Protein AF-A0A3D5Y9V6-F1 (afdb_monomer_lite)

pLDDT: mean 79.62, std 17.94, range [34.84, 98.19]

Secondary structure (DSSP, 8-state):
---TTSHHHHHHHHHHHHHTSHHHHHHHHHHHHHHHHH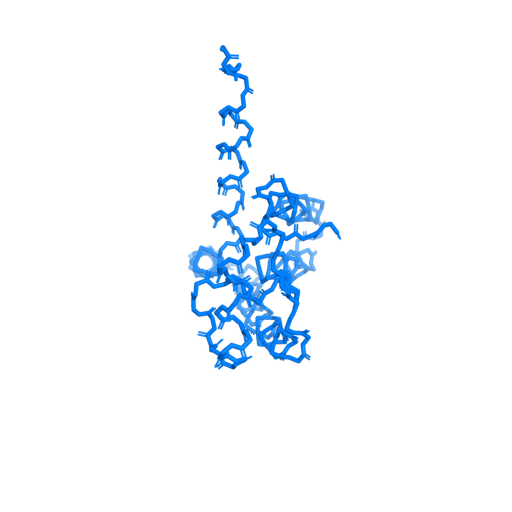TT-HHHHHHHHHHHHHHHHHHHHHHHHHHHH-PPPTT--HHHHHHHHH-TT---TT-TT--SS-HHHHHHHHHHHHHHHH-GGGHHHHHHHHHHHHHHHHHTTSS--

Structure (mmCIF, N/CA/C/O backbone):
data_AF-A0A3D5Y9V6-F1
#
_entry.id   AF-A0A3D5Y9V6-F1
#
loop_
_atom_site.group_PDB
_atom_site.id
_atom_site.type_symbol
_atom_site.label_atom_id
_atom_site.label_alt_id
_atom_site.label_comp_id
_atom_site.label_asym_id
_atom_site.label_entity_id
_atom_site.label_seq_id
_atom_site.pdbx_PDB_ins_code
_atom_site.Cartn_x
_atom_site.Cartn_y
_atom_site.Cartn_z
_atom_site.occupancy
_atom_site.B_iso_or_equiv
_atom_site.auth_seq_id
_atom_site.auth_comp_id
_atom_site.auth_asym_id
_atom_site.auth_atom_id
_atom_site.pdbx_PDB_model_num
ATOM 1 N N . MET A 1 1 ? 10.479 23.658 -29.202 1.00 37.69 1 MET A N 1
ATOM 2 C CA . MET A 1 1 ? 9.196 23.943 -28.527 1.00 37.69 1 MET A CA 1
ATOM 3 C C . MET A 1 1 ? 8.718 22.644 -27.877 1.00 37.69 1 MET A C 1
ATOM 5 O O . MET A 1 1 ? 8.236 21.775 -28.586 1.00 37.69 1 MET A O 1
ATOM 9 N N . LYS A 1 2 ? 8.984 22.428 -26.577 1.00 41.19 2 LYS A N 1
ATOM 10 C CA . LYS A 1 2 ? 8.487 21.253 -25.832 1.00 41.19 2 LYS A CA 1
ATOM 11 C C . LYS A 1 2 ? 7.189 21.670 -25.139 1.00 41.19 2 LYS A C 1
ATOM 13 O O . LYS A 1 2 ? 7.202 22.589 -24.329 1.00 41.19 2 LYS A O 1
ATOM 18 N N . ASN A 1 3 ? 6.086 21.056 -25.554 1.00 34.84 3 ASN A N 1
ATOM 19 C CA . ASN A 1 3 ? 4.725 21.444 -25.199 1.00 34.84 3 ASN A CA 1
ATOM 20 C C . ASN A 1 3 ? 4.457 21.375 -23.688 1.00 34.84 3 ASN A C 1
ATOM 22 O O . ASN A 1 3 ? 4.682 20.358 -23.038 1.00 34.84 3 ASN A O 1
ATOM 26 N N . TYR A 1 4 ? 3.899 22.470 -23.179 1.00 45.03 4 TYR A N 1
ATOM 27 C CA . TYR A 1 4 ? 3.543 22.782 -21.791 1.00 45.03 4 TYR A CA 1
ATOM 28 C C . TYR A 1 4 ? 2.322 21.998 -21.247 1.00 45.03 4 TYR A C 1
ATOM 30 O O . TYR A 1 4 ? 1.702 22.417 -20.278 1.00 45.03 4 TYR A O 1
ATOM 38 N N . GLN A 1 5 ? 1.941 20.872 -21.864 1.00 46.50 5 GLN A N 1
ATOM 39 C CA . GLN A 1 5 ? 0.724 20.115 -21.512 1.00 46.50 5 GLN A CA 1
ATOM 40 C C . GLN A 1 5 ? 0.974 18.898 -20.596 1.00 46.50 5 GLN A C 1
ATOM 42 O O . GLN A 1 5 ? 0.027 18.221 -20.209 1.00 46.50 5 GLN A O 1
ATOM 47 N N . GLY A 1 6 ? 2.231 18.619 -20.229 1.00 52.88 6 GLY A N 1
ATOM 48 C CA . GLY A 1 6 ? 2.611 17.434 -19.445 1.00 52.88 6 GLY A CA 1
ATOM 49 C C . GLY A 1 6 ? 2.739 17.625 -17.929 1.00 52.88 6 GLY A C 1
ATOM 50 O O . GLY A 1 6 ? 2.829 16.627 -17.224 1.00 52.88 6 GLY A O 1
ATOM 51 N N . THR A 1 7 ? 2.751 18.856 -17.406 1.00 60.84 7 THR A N 1
ATOM 52 C CA . THR A 1 7 ? 3.053 19.113 -15.982 1.00 60.84 7 THR A CA 1
ATOM 53 C C . THR A 1 7 ? 1.972 18.553 -15.062 1.00 60.84 7 THR A C 1
ATOM 55 O O . THR A 1 7 ? 2.269 17.705 -14.233 1.00 60.84 7 THR A O 1
ATOM 58 N N . ASN A 1 8 ? 0.699 18.879 -15.309 1.00 79.31 8 ASN A N 1
ATOM 59 C CA . ASN A 1 8 ? -0.398 18.497 -14.411 1.00 79.31 8 ASN A CA 1
ATOM 60 C C . ASN A 1 8 ? -0.531 16.976 -14.223 1.00 79.31 8 ASN A C 1
ATOM 62 O O . ASN A 1 8 ? -0.769 16.509 -13.114 1.00 79.31 8 ASN A O 1
ATOM 66 N N . LEU A 1 9 ? -0.381 16.183 -15.292 1.00 76.06 9 LEU A N 1
ATOM 67 C CA . LEU A 1 9 ? -0.514 14.725 -15.198 1.00 76.06 9 LEU A CA 1
ATOM 68 C C . LEU A 1 9 ? 0.710 14.078 -14.533 1.00 76.06 9 LEU A C 1
ATOM 70 O O . LEU A 1 9 ? 0.567 13.096 -13.806 1.00 76.06 9 LEU A O 1
ATOM 74 N N . ILE A 1 10 ? 1.901 14.644 -14.747 1.00 75.94 10 ILE A N 1
ATOM 75 C CA . ILE A 1 10 ? 3.121 14.234 -14.044 1.00 75.94 10 ILE A CA 1
ATOM 76 C C . ILE A 1 10 ? 3.002 14.556 -12.552 1.00 75.94 10 ILE A C 1
ATOM 78 O O . ILE A 1 10 ? 3.293 13.687 -11.735 1.00 75.94 10 ILE A O 1
ATOM 82 N N . ASP A 1 11 ? 2.510 15.741 -12.195 1.00 75.50 11 ASP A N 1
ATOM 83 C CA . ASP A 1 11 ? 2.318 16.164 -10.805 1.00 75.50 11 ASP A CA 1
ATOM 84 C C . ASP A 1 11 ? 1.304 15.258 -10.087 1.00 75.50 11 ASP A C 1
ATOM 86 O O . ASP A 1 11 ? 1.555 14.782 -8.978 1.00 75.50 11 ASP A O 1
ATOM 90 N N . ILE A 1 12 ? 0.193 14.919 -10.755 1.00 81.44 12 ILE A N 1
ATOM 91 C CA . ILE A 1 12 ? -0.792 13.948 -10.250 1.00 81.44 12 ILE A CA 1
ATOM 92 C C . ILE A 1 12 ? -0.150 12.570 -10.054 1.00 81.44 12 ILE A C 1
ATOM 94 O O . ILE A 1 12 ? -0.361 11.928 -9.025 1.00 81.44 12 ILE A O 1
ATOM 98 N N . ALA A 1 13 ? 0.649 12.098 -11.012 1.00 75.81 13 ALA A N 1
ATOM 99 C CA . ALA A 1 13 ? 1.322 10.807 -10.900 1.00 75.81 13 ALA A CA 1
ATOM 100 C C . ALA A 1 13 ? 2.362 10.791 -9.763 1.00 75.81 13 ALA A C 1
ATOM 102 O O . ALA A 1 13 ? 2.472 9.800 -9.038 1.00 75.81 13 ALA A O 1
ATOM 103 N N . GLN A 1 14 ? 3.096 11.886 -9.557 1.00 76.38 14 GLN A N 1
ATOM 104 C CA . GLN A 1 14 ? 4.020 12.031 -8.431 1.00 76.38 14 GLN A CA 1
ATOM 105 C C . GLN A 1 14 ? 3.273 12.007 -7.096 1.00 76.38 14 GLN A C 1
ATOM 107 O O . GLN A 1 14 ? 3.662 11.271 -6.190 1.00 76.38 14 GLN A O 1
ATOM 112 N N . PHE A 1 15 ? 2.156 12.728 -6.996 1.00 77.75 15 PHE A N 1
ATOM 113 C CA . PHE A 1 15 ? 1.302 12.709 -5.813 1.00 77.75 15 PHE A CA 1
ATOM 114 C C . PHE A 1 15 ? 0.756 11.304 -5.508 1.00 77.75 15 PHE A C 1
ATOM 116 O O . PHE A 1 15 ? 0.857 10.827 -4.377 1.00 77.75 15 PHE A O 1
ATOM 123 N N . LEU A 1 16 ? 0.252 10.592 -6.521 1.00 79.56 16 LEU A N 1
ATOM 124 C CA . LEU A 1 16 ? -0.211 9.207 -6.379 1.00 79.56 16 LEU A CA 1
ATOM 125 C C . LEU A 1 16 ? 0.921 8.256 -5.971 1.00 79.56 16 LEU A C 1
ATOM 127 O O . LEU A 1 16 ? 0.704 7.343 -5.180 1.00 79.56 16 LEU A O 1
ATOM 131 N N . THR A 1 17 ? 2.144 8.484 -6.448 1.00 78.69 17 THR A N 1
ATOM 132 C CA . THR A 1 17 ? 3.315 7.739 -5.973 1.00 78.69 17 THR A CA 1
ATOM 133 C C . THR A 1 17 ? 3.565 7.984 -4.485 1.00 78.69 17 THR A C 1
ATOM 135 O O . THR A 1 17 ? 3.778 7.017 -3.764 1.00 78.69 17 THR A O 1
ATOM 138 N N . ILE A 1 18 ? 3.492 9.231 -4.006 1.00 82.94 18 ILE A N 1
ATOM 139 C CA . ILE A 1 18 ? 3.697 9.550 -2.582 1.00 82.94 18 ILE A CA 1
ATOM 140 C C . ILE A 1 18 ? 2.664 8.832 -1.706 1.00 82.94 18 ILE A C 1
ATOM 142 O O . ILE A 1 18 ? 3.022 8.320 -0.648 1.00 82.94 18 ILE A O 1
ATOM 146 N N . ILE A 1 19 ? 1.408 8.732 -2.156 1.00 83.44 19 ILE A N 1
ATOM 147 C CA . ILE A 1 19 ? 0.361 7.964 -1.458 1.00 83.44 19 ILE A CA 1
ATOM 148 C C . ILE A 1 19 ? 0.747 6.486 -1.322 1.00 83.44 19 ILE A C 1
ATOM 150 O O . ILE A 1 19 ? 0.484 5.876 -0.290 1.00 83.44 19 ILE A O 1
ATOM 154 N N . GLY A 1 20 ? 1.358 5.910 -2.357 1.00 82.25 20 GLY A N 1
ATOM 155 C CA . GLY A 1 20 ? 1.817 4.522 -2.362 1.00 82.25 20 GLY A CA 1
ATOM 156 C C . GLY A 1 20 ? 3.139 4.275 -1.637 1.00 82.25 20 GLY A C 1
ATOM 157 O O . GLY A 1 20 ? 3.567 3.123 -1.565 1.00 82.25 20 GLY A O 1
ATOM 158 N N . ASP A 1 21 ? 3.808 5.319 -1.143 1.00 87.25 21 ASP A N 1
ATOM 159 C CA . ASP A 1 21 ? 5.071 5.178 -0.428 1.00 87.25 21 ASP A CA 1
ATOM 160 C C . ASP A 1 21 ? 4.869 4.475 0.923 1.00 87.25 21 ASP A C 1
ATOM 162 O O . ASP A 1 21 ? 3.900 4.722 1.643 1.00 87.25 21 ASP A O 1
ATOM 166 N N . GLY A 1 22 ? 5.807 3.599 1.288 1.00 84.69 22 GLY A N 1
ATOM 167 C CA . GLY A 1 22 ? 5.699 2.788 2.501 1.00 84.69 22 GLY A CA 1
ATOM 168 C C . GLY A 1 22 ? 5.627 3.614 3.788 1.00 84.69 22 GLY A C 1
ATOM 169 O O . GLY A 1 22 ? 4.902 3.234 4.707 1.00 84.69 22 GLY A O 1
ATOM 170 N N . ILE A 1 23 ? 6.325 4.753 3.859 1.00 87.75 23 ILE A N 1
ATOM 171 C CA . ILE A 1 23 ? 6.287 5.639 5.030 1.00 87.75 23 ILE A CA 1
ATOM 172 C C . ILE A 1 23 ? 4.936 6.347 5.086 1.00 87.75 23 ILE A C 1
ATOM 174 O O . ILE A 1 23 ? 4.298 6.357 6.139 1.00 87.75 23 ILE A O 1
ATOM 178 N N . THR A 1 24 ? 4.459 6.881 3.959 1.00 89.44 24 THR A N 1
ATOM 179 C CA . THR A 1 24 ? 3.136 7.517 3.878 1.00 89.44 24 THR A CA 1
ATOM 180 C C . THR A 1 24 ? 2.026 6.552 4.291 1.00 89.44 24 THR A C 1
ATOM 182 O O . THR A 1 24 ? 1.162 6.907 5.093 1.00 89.44 24 THR A O 1
ATOM 185 N N . LEU A 1 25 ? 2.070 5.310 3.804 1.00 92.38 25 LEU A N 1
ATOM 186 C CA . LEU A 1 25 ? 1.110 4.267 4.166 1.00 92.38 25 LEU A CA 1
ATOM 187 C C . LEU A 1 25 ? 1.205 3.879 5.650 1.00 92.38 25 LEU A C 1
ATOM 189 O O . LEU A 1 25 ? 0.172 3.684 6.294 1.00 92.38 25 LEU A O 1
ATOM 193 N N . ALA A 1 26 ? 2.412 3.818 6.223 1.00 93.88 26 ALA A N 1
ATOM 194 C CA . ALA A 1 26 ? 2.603 3.572 7.653 1.00 93.88 26 ALA A CA 1
ATOM 195 C C . ALA A 1 26 ? 2.015 4.705 8.510 1.00 93.88 26 ALA A C 1
ATOM 197 O O . ALA A 1 26 ? 1.304 4.438 9.481 1.00 93.88 26 ALA A O 1
ATOM 198 N N . ILE A 1 27 ? 2.254 5.962 8.119 1.00 96.19 27 ILE A N 1
ATOM 199 C CA . ILE A 1 27 ? 1.669 7.145 8.763 1.00 96.19 27 ILE A CA 1
ATOM 200 C C . ILE A 1 27 ? 0.142 7.093 8.661 1.00 96.19 27 ILE A C 1
ATOM 202 O O . ILE A 1 27 ? -0.540 7.290 9.664 1.00 96.19 27 ILE A O 1
ATOM 206 N N . ALA A 1 28 ? -0.409 6.764 7.489 1.00 95.38 28 ALA A N 1
ATOM 207 C CA . ALA A 1 28 ? -1.849 6.615 7.308 1.00 95.38 28 ALA A CA 1
ATOM 208 C C . ALA A 1 28 ? -2.430 5.533 8.236 1.00 95.38 28 ALA A C 1
ATOM 210 O O . ALA A 1 28 ? -3.433 5.776 8.905 1.00 95.38 28 ALA A O 1
ATOM 211 N N . CYS A 1 29 ? -1.777 4.371 8.354 1.00 95.50 29 CYS A N 1
ATOM 212 C CA . CYS A 1 29 ? -2.192 3.325 9.293 1.00 95.50 29 CYS A CA 1
ATOM 213 C C . CYS A 1 29 ? -2.149 3.813 10.751 1.00 95.50 29 CYS A C 1
ATOM 215 O O . CYS A 1 29 ? -3.088 3.561 11.505 1.00 95.50 29 CYS A O 1
ATOM 217 N N . ALA A 1 30 ? -1.106 4.546 11.149 1.00 97.12 30 ALA A N 1
ATOM 218 C CA . ALA A 1 30 ? -0.994 5.105 12.496 1.00 97.12 30 ALA A CA 1
ATOM 219 C C . ALA A 1 30 ? -2.097 6.138 12.790 1.00 97.12 30 ALA A C 1
ATOM 221 O O . ALA A 1 30 ? -2.708 6.108 13.858 1.00 97.12 30 ALA A O 1
ATOM 222 N N . LEU A 1 31 ? -2.412 7.009 11.828 1.00 97.56 31 LEU A N 1
ATOM 223 C CA . LEU A 1 31 ? -3.504 7.975 11.952 1.00 97.56 31 LEU A CA 1
ATOM 224 C C . LEU A 1 31 ? -4.861 7.277 12.079 1.00 97.56 31 LEU A C 1
ATOM 226 O O . LEU A 1 31 ? -5.628 7.605 12.982 1.00 97.56 31 LEU A O 1
ATOM 230 N N . LEU A 1 32 ? -5.147 6.282 11.233 1.00 96.81 32 LEU A N 1
ATOM 231 C CA . LEU A 1 32 ? -6.388 5.505 11.320 1.00 96.81 32 LEU A CA 1
ATOM 232 C C . LEU A 1 32 ? -6.509 4.768 12.659 1.00 96.81 32 LEU A C 1
ATOM 234 O O . LEU A 1 32 ? -7.601 4.705 13.221 1.00 96.81 32 LEU A O 1
ATOM 238 N N . PHE A 1 33 ? -5.396 4.270 13.203 1.00 97.69 33 PHE A N 1
ATOM 239 C CA . PHE A 1 33 ? -5.360 3.650 14.526 1.00 97.69 33 PHE A CA 1
ATOM 240 C C . PHE A 1 33 ? -5.736 4.642 15.634 1.00 97.69 33 PHE A C 1
ATOM 242 O O . PHE A 1 33 ? -6.616 4.354 16.447 1.00 97.69 33 PHE A O 1
ATOM 249 N N . ILE A 1 34 ? -5.120 5.830 15.638 1.00 97.94 34 ILE A N 1
ATOM 250 C CA . ILE A 1 34 ? -5.407 6.895 16.612 1.00 97.94 34 ILE A CA 1
ATOM 251 C C . ILE A 1 34 ? -6.870 7.342 16.508 1.00 97.94 34 ILE A C 1
ATOM 253 O O . ILE A 1 34 ? -7.556 7.443 17.523 1.00 97.94 34 ILE A O 1
ATOM 257 N N . ILE A 1 35 ? -7.376 7.551 15.290 1.00 97.62 35 ILE A N 1
ATOM 258 C CA . ILE A 1 35 ? -8.786 7.885 15.039 1.00 97.62 35 ILE A CA 1
ATOM 259 C C . ILE A 1 35 ? -9.692 6.769 15.577 1.00 97.62 35 ILE A C 1
ATOM 261 O O . ILE A 1 35 ? -10.664 7.051 16.276 1.00 97.62 35 ILE A O 1
ATOM 265 N N . GLY A 1 36 ? -9.354 5.502 15.324 1.00 97.06 36 GLY A N 1
ATOM 266 C CA . GLY A 1 36 ? -10.074 4.349 15.863 1.00 97.06 36 GLY A CA 1
ATOM 267 C C . GLY A 1 36 ? -10.171 4.372 17.391 1.00 97.06 36 GLY A C 1
ATOM 268 O O . GLY A 1 36 ? -11.242 4.111 17.934 1.00 97.06 36 GLY A O 1
ATOM 269 N N . ILE A 1 37 ? -9.095 4.759 18.085 1.00 97.88 37 ILE A N 1
ATOM 270 C CA . ILE A 1 37 ? -9.090 4.924 19.547 1.00 97.88 37 ILE A CA 1
ATOM 271 C C . ILE A 1 37 ? -9.988 6.089 19.980 1.00 97.88 37 ILE A C 1
ATOM 273 O O . ILE A 1 37 ? -10.849 5.901 20.840 1.00 97.88 37 ILE A O 1
ATOM 277 N N . ILE A 1 38 ? -9.816 7.275 19.386 1.00 98.19 38 ILE A N 1
ATOM 278 C CA . ILE A 1 38 ? -10.551 8.497 19.764 1.00 98.19 38 ILE A CA 1
ATOM 279 C C . ILE A 1 38 ? -12.062 8.291 19.628 1.00 98.19 38 ILE A C 1
ATOM 281 O O . ILE A 1 38 ? -12.823 8.624 20.536 1.00 98.19 38 ILE A O 1
ATOM 285 N N . TYR A 1 39 ? -12.494 7.697 18.516 1.00 97.44 39 TYR A N 1
ATOM 286 C CA . TYR A 1 39 ? -13.907 7.453 18.231 1.00 97.44 39 TYR A CA 1
ATOM 287 C C . TYR A 1 39 ? -14.428 6.124 18.794 1.00 97.44 39 TYR A C 1
ATOM 289 O O . TYR A 1 39 ? -15.575 5.768 18.532 1.00 97.44 39 TYR A O 1
ATOM 297 N N . LYS A 1 40 ? -13.609 5.379 19.554 1.00 96.81 40 LYS A N 1
ATOM 298 C CA . LYS A 1 40 ? -13.947 4.050 20.099 1.00 96.81 40 LYS A CA 1
ATOM 299 C C . LYS A 1 40 ? -14.465 3.079 19.027 1.00 96.81 40 LYS A C 1
ATOM 301 O O . LYS A 1 40 ? -15.339 2.252 19.278 1.00 96.81 40 LYS A O 1
ATOM 306 N N . ASN A 1 41 ? -13.930 3.193 17.813 1.00 97.06 41 ASN A N 1
ATOM 307 C CA . ASN A 1 41 ? -14.286 2.354 16.680 1.00 97.06 41 ASN A CA 1
ATOM 308 C C . ASN A 1 41 ? -13.290 1.192 16.574 1.00 97.06 41 ASN A C 1
ATOM 310 O O . ASN A 1 41 ? -12.235 1.298 15.942 1.00 97.06 41 ASN A O 1
ATOM 314 N N . GLU A 1 42 ? -13.650 0.072 17.199 1.00 96.38 42 GLU A N 1
ATOM 315 C CA . GLU A 1 42 ? -12.849 -1.157 17.214 1.00 96.38 42 GLU A CA 1
ATOM 316 C C . GLU A 1 42 ? -12.585 -1.703 15.808 1.00 96.38 42 GLU A C 1
ATOM 318 O O . GLU A 1 42 ? -11.475 -2.147 15.516 1.00 96.38 42 GLU A O 1
ATOM 323 N N . THR A 1 43 ? -13.564 -1.610 14.903 1.00 96.69 43 THR A N 1
ATOM 324 C CA . THR A 1 43 ? -13.398 -2.036 13.510 1.00 96.69 43 THR A CA 1
ATOM 325 C C . THR A 1 43 ? -12.295 -1.235 12.831 1.00 96.69 43 THR A C 1
ATOM 327 O O . THR A 1 43 ? -11.398 -1.827 12.234 1.00 96.69 43 THR A O 1
ATOM 330 N N . LEU A 1 44 ? -12.302 0.095 12.954 1.00 96.31 44 LEU A N 1
ATOM 331 C CA . LEU A 1 44 ? -11.281 0.955 12.351 1.00 96.31 44 LEU A CA 1
ATOM 332 C C . LEU A 1 44 ? -9.892 0.696 12.947 1.00 96.31 44 LEU A C 1
ATOM 334 O O . LEU A 1 44 ? -8.930 0.514 12.201 1.00 96.31 44 LEU A O 1
ATOM 338 N N . LYS A 1 45 ? -9.810 0.601 14.278 1.00 97.38 45 LYS A N 1
ATOM 339 C CA . LYS A 1 45 ? -8.570 0.317 15.012 1.00 97.38 45 LYS A CA 1
ATOM 340 C C . LYS A 1 45 ? -7.960 -1.035 14.621 1.00 97.38 45 LYS A C 1
ATOM 342 O O . LYS A 1 45 ? -6.763 -1.131 14.373 1.00 97.38 45 LYS A O 1
ATOM 347 N N . ASN A 1 46 ? -8.765 -2.091 14.539 1.00 97.12 46 ASN A N 1
ATOM 348 C CA . ASN A 1 46 ? -8.265 -3.415 14.162 1.00 97.12 46 ASN A CA 1
ATOM 349 C C . ASN A 1 46 ? -7.847 -3.440 12.689 1.00 97.12 46 ASN A C 1
ATOM 351 O O . ASN A 1 46 ? -6.797 -3.977 12.345 1.00 97.12 46 ASN A O 1
ATOM 355 N N . SER A 1 47 ? -8.617 -2.775 11.824 1.00 96.88 47 SER A N 1
ATOM 356 C CA . SER A 1 47 ? -8.301 -2.669 10.397 1.00 96.88 47 SER A CA 1
ATOM 357 C C . SER A 1 47 ? -6.979 -1.961 10.141 1.00 96.88 47 SER A C 1
ATOM 359 O O . SER A 1 47 ? -6.244 -2.376 9.249 1.00 96.88 47 SER A O 1
ATOM 361 N N . SER A 1 48 ? -6.644 -0.922 10.910 1.00 96.25 48 SER A N 1
ATOM 362 C CA . SER A 1 48 ? -5.368 -0.222 10.760 1.00 96.25 48 SER A CA 1
ATOM 363 C C . SER A 1 48 ? -4.181 -1.090 11.184 1.00 96.25 48 SER A C 1
ATOM 365 O O . SER A 1 48 ? -3.158 -1.094 10.501 1.00 96.25 48 SER A O 1
ATOM 367 N N . VAL A 1 49 ? -4.324 -1.883 12.253 1.00 97.56 49 VAL A N 1
ATOM 368 C CA . VAL A 1 49 ? -3.293 -2.846 12.684 1.00 97.56 49 VAL A CA 1
ATOM 369 C C . VAL A 1 49 ? -3.108 -3.948 11.640 1.00 97.56 49 VAL A C 1
ATOM 371 O O . VAL A 1 49 ? -1.980 -4.248 11.251 1.00 97.56 49 VAL A O 1
ATOM 374 N N . TYR A 1 50 ? -4.203 -4.516 11.130 1.00 97.81 50 TYR A N 1
ATOM 375 C CA . TYR A 1 50 ? -4.144 -5.524 10.071 1.00 97.81 50 TYR A CA 1
ATOM 376 C C . TYR A 1 50 ? -3.570 -4.963 8.768 1.00 97.81 50 TYR A C 1
ATOM 378 O O . TYR A 1 50 ? -2.817 -5.659 8.093 1.00 97.81 50 TYR A O 1
ATOM 386 N N . SER A 1 51 ? -3.866 -3.705 8.434 1.00 96.75 51 SER A N 1
ATOM 387 C CA . SER A 1 51 ? -3.324 -3.029 7.248 1.00 96.75 51 SER A CA 1
ATOM 388 C C . SER A 1 51 ? -1.814 -2.840 7.362 1.00 96.75 51 SER A C 1
ATOM 390 O O . SER A 1 51 ? -1.088 -3.150 6.418 1.00 96.75 51 SER A O 1
ATOM 392 N N . LEU A 1 52 ? -1.330 -2.422 8.536 1.00 96.12 52 LEU A N 1
ATOM 393 C CA . LEU A 1 52 ? 0.100 -2.318 8.816 1.00 96.12 52 LEU A CA 1
ATOM 394 C C . LEU A 1 52 ? 0.788 -3.686 8.702 1.00 96.12 52 LEU A C 1
ATOM 396 O O . LEU A 1 52 ? 1.813 -3.809 8.035 1.00 96.12 52 LEU A O 1
ATOM 400 N N . GLY A 1 53 ? 0.196 -4.731 9.289 1.00 96.06 53 GLY A N 1
ATOM 401 C CA . GLY A 1 53 ? 0.701 -6.101 9.174 1.00 96.06 53 GLY A CA 1
ATOM 402 C C . GLY A 1 53 ? 0.750 -6.594 7.724 1.00 96.06 53 GLY A C 1
ATOM 403 O O . GLY A 1 53 ? 1.774 -7.109 7.280 1.00 96.06 53 GLY A O 1
ATOM 404 N N . ALA A 1 54 ? -0.321 -6.380 6.956 1.00 95.00 54 ALA A N 1
ATOM 405 C CA . ALA A 1 54 ? -0.392 -6.754 5.546 1.00 95.00 54 ALA A CA 1
ATOM 406 C C . ALA A 1 54 ? 0.654 -6.013 4.699 1.00 95.00 54 ALA A C 1
ATOM 408 O O . ALA A 1 54 ? 1.302 -6.621 3.846 1.00 95.00 54 ALA A O 1
ATOM 409 N N . MET A 1 55 ? 0.872 -4.722 4.959 1.00 94.00 55 MET A N 1
ATOM 410 C CA . MET A 1 55 ? 1.923 -3.933 4.316 1.00 94.00 55 MET A CA 1
ATOM 411 C C . MET A 1 55 ? 3.319 -4.492 4.616 1.00 94.00 55 MET A C 1
ATOM 413 O O . MET A 1 55 ? 4.112 -4.659 3.694 1.00 94.00 55 MET A O 1
ATOM 417 N N . LEU A 1 56 ? 3.617 -4.831 5.874 1.00 92.81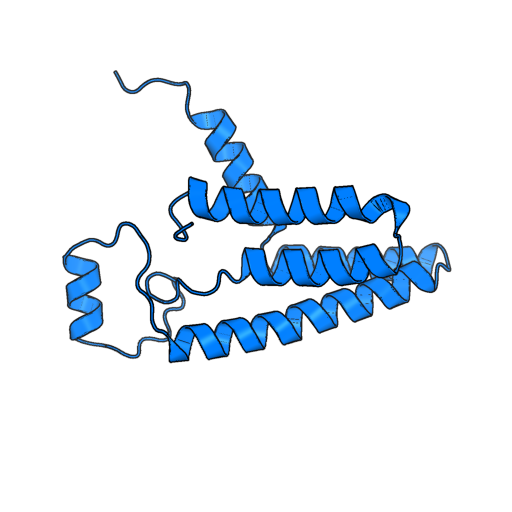 56 LEU A N 1
ATOM 418 C CA . LEU A 1 56 ? 4.919 -5.390 6.256 1.00 92.81 56 LEU A CA 1
ATOM 419 C C . LEU A 1 56 ? 5.160 -6.762 5.618 1.00 92.81 56 LEU A C 1
ATOM 421 O O . LEU A 1 56 ? 6.205 -6.982 5.011 1.00 92.81 56 LEU A O 1
ATOM 425 N N . VAL A 1 57 ? 4.181 -7.669 5.696 1.00 93.56 57 VAL A N 1
ATOM 426 C CA . VAL A 1 57 ? 4.286 -9.014 5.106 1.00 93.56 57 VAL A CA 1
ATOM 427 C C . VAL A 1 57 ? 4.440 -8.932 3.588 1.00 93.56 57 VAL A C 1
ATOM 429 O O . VAL A 1 57 ? 5.336 -9.550 3.015 1.00 93.56 57 VAL A O 1
ATOM 432 N N . SER A 1 58 ? 3.604 -8.137 2.924 1.00 89.25 58 SER A N 1
ATOM 433 C CA . SER A 1 58 ? 3.663 -7.974 1.469 1.00 89.25 58 SER A CA 1
ATOM 434 C C . SER A 1 58 ? 4.940 -7.253 1.010 1.00 89.25 58 SER A C 1
ATOM 436 O O . SER A 1 58 ? 5.494 -7.585 -0.042 1.00 89.25 58 SER A O 1
ATOM 438 N N . GLY A 1 59 ? 5.464 -6.331 1.824 1.00 86.88 59 GLY A N 1
ATOM 439 C CA . GLY A 1 59 ? 6.760 -5.687 1.635 1.00 86.88 59 GLY A CA 1
ATOM 440 C C . GLY A 1 59 ? 7.926 -6.669 1.737 1.00 86.88 59 GLY A C 1
ATOM 441 O O . GLY A 1 59 ? 8.787 -6.668 0.859 1.00 86.88 59 GLY A O 1
ATOM 442 N N . LEU A 1 60 ? 7.919 -7.557 2.737 1.00 86.69 60 LEU A N 1
ATOM 443 C CA . LEU A 1 60 ? 8.914 -8.626 2.875 1.00 86.69 60 LEU A CA 1
ATOM 444 C C . LEU A 1 60 ? 8.892 -9.562 1.666 1.00 86.69 60 LEU A C 1
ATOM 446 O O . LEU A 1 60 ? 9.931 -9.777 1.049 1.00 86.69 60 LEU A O 1
ATOM 450 N N . ILE A 1 61 ? 7.708 -10.039 1.268 1.00 86.06 61 ILE A N 1
ATOM 451 C CA . ILE A 1 61 ? 7.545 -10.879 0.072 1.00 86.06 61 ILE A CA 1
ATOM 452 C C . ILE A 1 61 ? 8.084 -10.154 -1.166 1.00 86.06 61 ILE A C 1
ATOM 454 O O . ILE A 1 61 ? 8.851 -10.725 -1.938 1.00 86.06 61 ILE A O 1
ATOM 458 N N . THR A 1 62 ? 7.733 -8.878 -1.339 1.00 84.31 62 THR A N 1
ATOM 459 C CA . THR A 1 62 ? 8.212 -8.065 -2.465 1.00 84.31 62 THR A CA 1
ATOM 460 C C . THR A 1 62 ? 9.730 -7.931 -2.456 1.00 84.31 62 THR A C 1
ATOM 462 O O . THR A 1 62 ? 10.355 -8.046 -3.506 1.00 84.31 62 THR A O 1
ATOM 465 N N . HIS A 1 63 ? 10.336 -7.702 -1.294 1.00 82.31 63 HIS A N 1
ATOM 466 C CA . HIS A 1 63 ? 11.781 -7.576 -1.161 1.00 82.31 63 HIS A CA 1
ATOM 467 C C . HIS A 1 63 ? 12.498 -8.894 -1.482 1.00 82.31 63 HIS A C 1
ATOM 469 O O . HIS A 1 63 ? 13.453 -8.901 -2.256 1.00 82.31 63 HIS A O 1
ATOM 475 N N . THR A 1 64 ? 11.997 -10.020 -0.967 1.00 79.19 64 THR A N 1
ATOM 476 C CA . THR A 1 64 ? 12.525 -11.353 -1.283 1.00 79.19 64 THR A CA 1
ATOM 477 C C . THR A 1 64 ? 12.424 -11.654 -2.777 1.00 79.19 64 THR A C 1
ATOM 479 O O . THR A 1 64 ? 13.397 -12.097 -3.384 1.00 79.19 64 THR A O 1
ATOM 482 N N . LEU A 1 65 ? 11.278 -11.363 -3.399 1.00 77.31 65 LEU A N 1
ATOM 483 C CA . LEU A 1 65 ? 11.078 -11.579 -4.834 1.00 77.31 65 LEU A CA 1
ATOM 484 C C . LEU A 1 65 ? 11.953 -10.666 -5.695 1.00 77.31 65 LEU A C 1
ATOM 486 O O . LEU A 1 65 ? 12.446 -11.107 -6.729 1.00 77.31 65 LEU A O 1
ATOM 490 N N . LYS A 1 66 ? 12.187 -9.421 -5.267 1.00 76.56 66 LYS A N 1
ATOM 491 C CA . LYS A 1 66 ? 13.094 -8.496 -5.959 1.00 76.56 66 LYS A CA 1
ATOM 492 C C . LYS A 1 66 ? 14.501 -9.066 -6.065 1.00 76.56 66 LYS A C 1
ATOM 494 O O . LYS A 1 66 ? 15.051 -9.072 -7.159 1.00 76.56 66 LYS A O 1
ATOM 499 N N . ILE A 1 67 ? 15.027 -9.604 -4.965 1.00 74.75 67 ILE A N 1
ATOM 500 C CA . ILE A 1 67 ? 16.350 -10.243 -4.935 1.00 74.75 67 ILE A CA 1
ATOM 501 C C . ILE A 1 67 ? 16.371 -11.512 -5.797 1.00 74.75 67 ILE A C 1
ATOM 503 O O . ILE A 1 67 ? 17.357 -11.781 -6.474 1.00 74.75 67 ILE A O 1
ATOM 507 N N . ALA A 1 68 ? 15.288 -12.294 -5.788 1.00 74.06 68 ALA A N 1
ATOM 508 C CA . ALA A 1 68 ? 15.217 -13.536 -6.556 1.00 74.06 68 ALA A CA 1
ATOM 509 C C . ALA A 1 68 ? 15.134 -13.306 -8.076 1.00 74.06 68 ALA A C 1
ATOM 511 O O . ALA A 1 68 ? 15.641 -14.117 -8.846 1.00 74.06 68 ALA A O 1
ATOM 512 N N . ILE A 1 69 ? 14.467 -12.231 -8.510 1.00 75.62 69 ILE A N 1
ATOM 513 C CA . ILE A 1 69 ? 14.155 -11.981 -9.925 1.00 75.62 69 ILE A CA 1
ATOM 514 C C . ILE A 1 69 ? 15.140 -10.989 -10.562 1.00 75.62 69 ILE A C 1
ATOM 516 O O . ILE A 1 69 ? 15.396 -11.087 -11.760 1.00 75.62 69 ILE A O 1
ATOM 520 N N . SER A 1 70 ? 15.676 -10.031 -9.796 1.00 68.94 70 SER A N 1
ATOM 521 C CA . SER A 1 70 ? 16.698 -9.057 -10.226 1.00 68.94 70 SER A CA 1
ATOM 522 C C . SER A 1 70 ? 16.406 -8.387 -11.575 1.00 68.94 70 SER A C 1
ATOM 524 O O . SER A 1 70 ? 17.285 -8.190 -12.416 1.00 68.94 70 SER A O 1
ATOM 526 N N . ARG A 1 71 ? 15.132 -8.044 -11.814 1.00 67.62 71 ARG A N 1
ATOM 527 C CA . ARG A 1 71 ? 14.705 -7.414 -13.069 1.00 67.62 71 ARG A CA 1
ATOM 528 C C . ARG A 1 71 ? 15.115 -5.943 -13.098 1.00 67.62 71 ARG A C 1
ATOM 530 O O . ARG A 1 71 ? 14.690 -5.150 -12.252 1.00 67.62 71 ARG A O 1
ATOM 537 N N . THR A 1 72 ? 15.818 -5.558 -14.153 1.00 67.00 72 THR A N 1
ATOM 538 C CA . THR A 1 72 ? 16.241 -4.183 -14.455 1.00 67.00 72 THR A CA 1
ATOM 539 C C . THR A 1 72 ? 15.056 -3.233 -14.680 1.00 67.00 72 THR A C 1
ATOM 541 O O . THR A 1 72 ? 14.041 -3.657 -15.222 1.00 67.00 72 THR A O 1
ATOM 544 N N . ARG A 1 73 ? 15.128 -1.957 -14.260 1.00 66.44 73 ARG A N 1
ATOM 545 C CA . ARG A 1 73 ? 14.052 -0.963 -14.497 1.00 66.44 73 ARG A CA 1
ATOM 546 C C . ARG A 1 73 ? 13.968 -0.506 -15.967 1.00 66.44 73 ARG A C 1
ATOM 548 O O . ARG A 1 73 ? 14.964 -0.598 -16.683 1.00 66.44 73 ARG A O 1
ATOM 555 N N . PRO A 1 74 ? 12.813 0.015 -16.423 1.00 62.00 74 PRO A N 1
ATOM 556 C CA . PRO A 1 74 ? 12.722 0.694 -17.716 1.00 62.00 74 PRO A CA 1
ATOM 557 C C . PRO A 1 74 ? 13.655 1.919 -17.777 1.00 62.00 74 PRO A C 1
ATOM 559 O O . PRO A 1 74 ? 13.752 2.668 -16.808 1.00 62.00 74 PRO A O 1
ATOM 562 N N . GLY A 1 75 ? 14.320 2.146 -18.916 1.00 58.41 75 GLY A N 1
ATOM 563 C CA . GLY A 1 75 ? 15.066 3.389 -19.182 1.00 58.41 75 GLY A CA 1
ATOM 564 C C . GLY A 1 75 ? 16.506 3.470 -18.651 1.00 58.41 75 GLY A C 1
ATOM 565 O O . GLY A 1 75 ? 17.031 4.575 -18.531 1.00 58.41 75 GLY A O 1
ATOM 566 N N . LEU A 1 76 ? 17.153 2.343 -18.334 1.00 61.50 76 LEU A N 1
ATOM 567 C CA . LEU A 1 76 ? 18.564 2.320 -17.914 1.00 61.50 76 LEU A CA 1
ATOM 568 C C . LEU A 1 76 ? 19.517 2.726 -19.053 1.00 61.50 76 LEU A C 1
ATOM 570 O O . LEU A 1 76 ? 19.358 2.284 -20.191 1.00 61.50 76 LEU A O 1
ATOM 574 N N . SER A 1 77 ? 20.528 3.540 -18.731 1.00 58.72 77 SER A N 1
ATOM 575 C CA . SER A 1 77 ? 21.614 3.899 -19.654 1.00 58.72 77 SER A CA 1
ATOM 576 C C . SER A 1 77 ? 22.613 2.742 -19.806 1.00 58.72 77 SER A C 1
ATOM 578 O O . SER A 1 77 ? 22.755 1.918 -18.902 1.00 58.72 77 SER A O 1
ATOM 580 N N . ALA A 1 78 ? 23.378 2.704 -20.905 1.00 57.69 78 ALA A N 1
ATOM 581 C CA . ALA A 1 78 ? 24.458 1.727 -21.113 1.00 57.69 78 ALA A CA 1
ATOM 582 C C . ALA A 1 78 ? 25.473 1.707 -19.951 1.00 57.69 78 ALA A C 1
ATOM 584 O O . ALA A 1 78 ? 25.998 0.656 -19.592 1.00 57.69 78 ALA A O 1
ATOM 585 N N . THR A 1 79 ? 25.690 2.857 -19.309 1.00 56.28 79 THR A N 1
ATOM 586 C CA . THR A 1 79 ? 26.531 3.007 -18.115 1.00 56.28 79 THR A CA 1
ATOM 587 C C . THR A 1 79 ? 25.938 2.333 -16.875 1.00 56.28 79 THR A C 1
ATOM 589 O O . THR A 1 79 ? 26.677 1.741 -16.094 1.00 56.28 79 THR A O 1
ATOM 592 N N . ASP A 1 80 ? 24.611 2.374 -16.698 1.00 55.91 80 ASP A N 1
ATOM 593 C CA . ASP A 1 80 ? 23.941 1.680 -15.590 1.00 55.91 80 ASP A CA 1
ATOM 594 C C . ASP A 1 80 ? 23.965 0.150 -15.796 1.00 55.91 80 ASP A C 1
ATOM 596 O O . ASP A 1 80 ? 24.001 -0.604 -14.827 1.00 55.91 80 ASP A O 1
ATOM 600 N N . ILE A 1 81 ? 23.991 -0.317 -17.052 1.00 58.28 81 ILE A N 1
ATOM 601 C CA . ILE A 1 81 ? 24.147 -1.741 -17.398 1.00 58.28 81 ILE A CA 1
ATOM 602 C C . ILE A 1 81 ? 25.584 -2.219 -17.133 1.00 58.28 81 ILE A C 1
ATOM 604 O O . ILE A 1 81 ? 25.778 -3.331 -16.649 1.00 58.28 81 ILE A O 1
ATOM 608 N N . LEU A 1 82 ? 26.594 -1.384 -17.398 1.00 57.31 82 LEU A N 1
ATOM 609 C CA . LEU A 1 82 ? 27.994 -1.720 -17.115 1.00 57.31 82 LEU A CA 1
ATOM 610 C C . LEU A 1 82 ? 28.243 -1.890 -15.603 1.00 57.31 82 LEU A C 1
ATOM 612 O O . LEU A 1 82 ? 28.855 -2.867 -15.182 1.00 57.31 82 LEU A O 1
ATOM 616 N N . LEU A 1 83 ? 27.669 -0.997 -14.786 1.00 55.62 83 LEU A N 1
ATOM 617 C CA . LEU A 1 83 ? 27.714 -1.063 -13.317 1.00 55.62 83 LEU A CA 1
ATOM 618 C C . LEU A 1 83 ? 27.063 -2.336 -12.742 1.00 55.62 83 LEU A C 1
ATOM 620 O O . LEU A 1 83 ? 27.519 -2.842 -11.718 1.00 55.62 83 LEU A O 1
ATOM 624 N N . LEU A 1 84 ? 26.025 -2.876 -13.394 1.00 54.19 84 LEU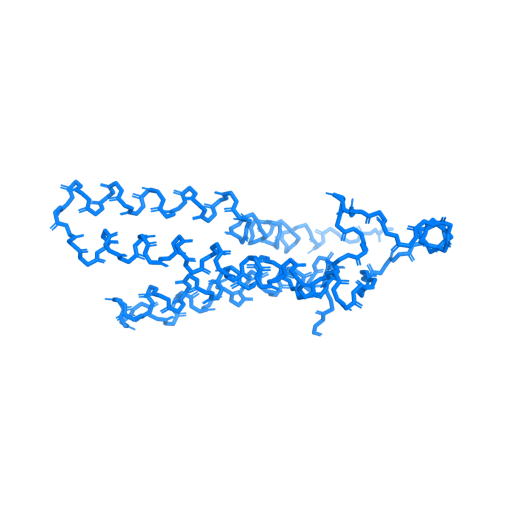 A N 1
ATOM 625 C CA . LEU A 1 84 ? 25.422 -4.166 -13.030 1.00 54.19 84 LEU A CA 1
ATOM 626 C C . LEU A 1 84 ? 26.354 -5.352 -13.276 1.00 54.19 84 LEU A C 1
ATOM 628 O O . LEU A 1 84 ? 26.385 -6.281 -12.472 1.00 54.19 84 LEU A O 1
ATOM 632 N N . LEU A 1 85 ? 27.068 -5.349 -14.405 1.00 55.50 85 LEU A N 1
ATOM 633 C CA . LEU A 1 85 ? 27.953 -6.450 -14.793 1.00 55.50 85 LEU A CA 1
ATOM 634 C C . LEU A 1 85 ? 29.192 -6.524 -13.895 1.00 55.50 85 LEU A C 1
ATOM 636 O O . LEU A 1 85 ? 29.672 -7.617 -13.605 1.00 55.50 85 LEU A O 1
ATOM 640 N N . GLU A 1 86 ? 29.677 -5.374 -13.425 1.00 53.97 86 GLU A N 1
ATOM 641 C CA . GLU A 1 86 ? 30.810 -5.292 -12.500 1.00 53.97 86 GLU A CA 1
ATOM 642 C C . GLU A 1 86 ? 30.426 -5.614 -11.049 1.00 53.97 86 GLU A C 1
ATOM 644 O O . GLU A 1 86 ? 31.286 -6.002 -10.259 1.00 53.97 86 GLU A O 1
ATOM 649 N N . ASN A 1 87 ? 29.150 -5.463 -10.672 1.00 50.00 87 ASN A N 1
ATOM 650 C CA . ASN A 1 87 ? 28.718 -5.644 -9.288 1.00 50.00 87 ASN A CA 1
ATOM 651 C C . ASN A 1 87 ? 27.258 -6.150 -9.196 1.00 50.00 87 ASN A C 1
ATOM 653 O O . ASN A 1 87 ? 26.334 -5.393 -8.878 1.00 50.00 87 ASN A O 1
ATOM 657 N N . PRO A 1 88 ? 27.024 -7.451 -9.458 1.00 47.31 88 PRO A N 1
ATOM 658 C CA . PRO A 1 88 ? 25.688 -8.019 -9.680 1.00 47.31 88 PRO A CA 1
ATOM 659 C C . PRO A 1 88 ? 24.798 -8.066 -8.428 1.00 47.31 88 PRO A C 1
ATOM 661 O O . PRO A 1 88 ? 23.619 -8.399 -8.522 1.00 47.31 88 PRO A O 1
ATOM 664 N N . MET A 1 89 ? 25.349 -7.748 -7.252 1.00 46.50 89 MET A N 1
ATOM 665 C CA . MET A 1 89 ? 24.689 -7.877 -5.951 1.00 46.50 89 MET A CA 1
ATOM 666 C C . MET A 1 89 ? 24.758 -6.581 -5.134 1.00 46.50 89 MET A C 1
ATOM 668 O O . MET A 1 89 ? 24.821 -6.614 -3.905 1.00 46.50 89 MET A O 1
ATOM 672 N N . ILE A 1 90 ? 24.761 -5.412 -5.780 1.00 43.03 90 ILE A N 1
ATOM 673 C CA . ILE A 1 90 ? 24.518 -4.189 -5.014 1.00 43.03 90 ILE A CA 1
ATOM 674 C C . ILE A 1 90 ? 23.067 -4.264 -4.541 1.00 43.03 90 ILE A C 1
ATOM 676 O O . ILE A 1 90 ? 22.137 -4.256 -5.348 1.00 43.03 90 ILE A O 1
ATOM 680 N N . LEU A 1 91 ? 22.884 -4.349 -3.219 1.00 44.59 91 LEU A N 1
ATOM 681 C CA . LEU A 1 91 ? 21.666 -3.925 -2.539 1.00 44.59 91 LEU A CA 1
ATOM 682 C C . LEU A 1 91 ? 21.350 -2.528 -3.055 1.00 44.59 91 LEU A C 1
ATOM 684 O O . LEU A 1 91 ? 21.931 -1.532 -2.634 1.00 44.59 91 LEU A O 1
ATOM 688 N N . ASP A 1 92 ? 20.524 -2.475 -4.084 1.00 48.56 92 ASP A N 1
ATOM 689 C CA . ASP A 1 92 ? 20.285 -1.267 -4.833 1.00 48.56 92 ASP A CA 1
ATOM 690 C C . ASP A 1 92 ? 19.313 -0.397 -4.034 1.00 48.56 92 ASP A C 1
ATOM 692 O O . ASP A 1 92 ? 18.096 -0.392 -4.228 1.00 48.56 92 ASP A O 1
ATOM 696 N N . PHE A 1 93 ? 19.896 0.327 -3.078 1.00 41.88 93 PHE A N 1
ATOM 697 C CA . PHE A 1 93 ? 19.230 1.305 -2.224 1.00 41.88 93 PHE A CA 1
ATOM 698 C C . PHE A 1 93 ? 18.626 2.463 -3.040 1.00 41.88 93 PHE A C 1
ATOM 700 O O . PHE A 1 93 ? 17.722 3.140 -2.561 1.00 41.88 93 PHE A O 1
ATOM 707 N N . ASN A 1 94 ? 19.074 2.654 -4.289 1.00 42.00 94 ASN A N 1
ATOM 708 C CA . ASN A 1 94 ? 18.532 3.632 -5.240 1.00 42.00 94 ASN A CA 1
ATOM 709 C C . ASN A 1 94 ? 17.380 3.068 -6.100 1.00 42.00 94 ASN A C 1
ATOM 711 O O . ASN A 1 94 ? 16.710 3.805 -6.829 1.00 42.00 94 ASN A O 1
ATOM 715 N N . GLY A 1 95 ? 17.112 1.764 -6.018 1.00 49.84 95 GLY A N 1
ATOM 716 C CA . GLY A 1 95 ? 16.018 1.073 -6.688 1.00 49.84 9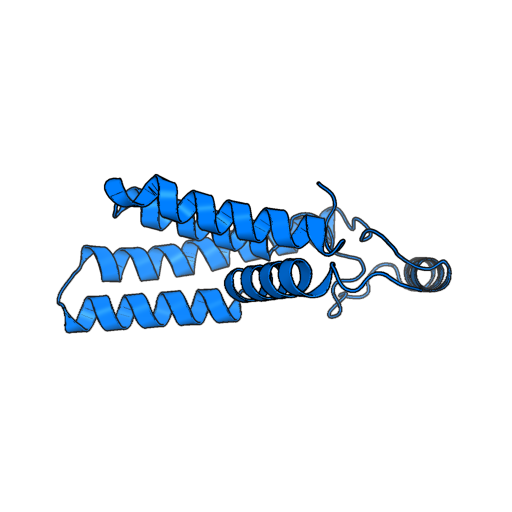5 GLY A CA 1
ATOM 717 C C . GLY A 1 95 ? 16.183 0.809 -8.195 1.00 49.84 95 GLY A C 1
ATOM 718 O O . GLY A 1 95 ? 15.307 0.160 -8.762 1.00 49.84 95 GLY A O 1
ATOM 719 N N . LYS A 1 96 ? 17.272 1.230 -8.848 1.00 50.16 96 LYS A N 1
ATOM 720 C CA . LYS A 1 96 ? 17.542 1.075 -10.294 1.00 50.16 96 LYS A CA 1
ATOM 721 C C . LYS A 1 96 ? 17.441 -0.359 -10.867 1.00 50.16 96 LYS A C 1
ATOM 723 O O . LYS A 1 96 ? 17.118 -0.521 -12.044 1.00 50.16 96 LYS A O 1
ATOM 728 N N . PHE A 1 97 ? 17.639 -1.391 -10.059 1.00 51.25 97 PHE A N 1
ATOM 729 C CA . PHE A 1 97 ? 17.809 -2.793 -10.458 1.00 51.25 97 PHE A CA 1
ATOM 730 C C . PHE A 1 97 ? 16.817 -3.760 -9.794 1.00 51.25 97 PHE A C 1
ATOM 732 O O . PHE A 1 97 ? 16.799 -4.944 -10.107 1.00 51.25 97 PHE A O 1
ATOM 739 N N . ASN A 1 98 ? 15.921 -3.240 -8.950 1.00 58.06 98 ASN A N 1
ATOM 740 C CA . ASN A 1 98 ? 14.885 -4.003 -8.253 1.00 58.06 98 ASN A CA 1
ATOM 741 C C . ASN A 1 98 ? 13.479 -3.568 -8.697 1.00 58.06 98 ASN A C 1
ATOM 743 O O . ASN A 1 98 ? 12.715 -2.962 -7.927 1.00 58.06 98 ASN A O 1
ATOM 747 N N . SER A 1 99 ? 13.151 -3.826 -9.967 1.00 60.53 99 SER A N 1
ATOM 748 C CA . SER A 1 99 ? 11.919 -3.339 -10.608 1.00 60.53 99 SER A CA 1
ATOM 749 C C . SER A 1 99 ? 10.702 -4.253 -10.451 1.00 60.53 99 SER A C 1
ATOM 751 O O . SER A 1 99 ? 9.582 -3.787 -10.642 1.00 60.53 99 SER A O 1
ATOM 753 N N . PHE A 1 100 ? 10.864 -5.525 -10.086 1.00 65.50 100 PHE A N 1
ATOM 754 C CA . PHE A 1 100 ? 9.737 -6.454 -10.001 1.00 65.50 100 PHE A CA 1
ATOM 755 C C . PHE A 1 100 ? 9.738 -7.243 -8.686 1.00 65.50 100 PHE A C 1
ATOM 757 O O . PHE A 1 100 ? 10.773 -7.817 -8.356 1.00 65.50 100 PHE A O 1
ATOM 764 N N . PRO A 1 101 ? 8.607 -7.318 -7.956 1.00 75.25 101 PRO A N 1
ATOM 765 C CA . PRO A 1 101 ? 7.356 -6.566 -8.146 1.00 75.25 101 PRO A CA 1
ATOM 766 C C . PRO A 1 101 ? 7.430 -5.113 -7.613 1.00 75.25 101 PRO A C 1
ATOM 768 O O . PRO A 1 101 ? 8.385 -4.717 -6.940 1.00 75.25 101 PRO A O 1
ATOM 771 N N . SER A 1 102 ? 6.428 -4.281 -7.928 1.00 79.81 102 SER A N 1
ATOM 772 C CA . SER A 1 102 ? 6.334 -2.894 -7.432 1.00 79.81 102 SER A CA 1
ATOM 773 C C . SER A 1 102 ? 5.945 -2.858 -5.954 1.00 79.81 102 SER A C 1
ATOM 775 O O . SER A 1 102 ? 4.825 -3.207 -5.599 1.00 79.81 102 SER A O 1
ATOM 777 N N . GLY A 1 103 ? 6.841 -2.367 -5.091 1.00 83.25 103 GLY A N 1
ATOM 778 C CA . GLY A 1 103 ? 6.569 -2.254 -3.652 1.00 83.25 103 GLY A CA 1
ATOM 779 C C . GLY A 1 103 ? 5.401 -1.320 -3.326 1.00 83.25 103 GLY A C 1
ATOM 780 O O . GLY A 1 103 ? 4.574 -1.669 -2.491 1.00 83.25 103 GLY A O 1
ATOM 781 N N . HIS A 1 104 ? 5.292 -0.185 -4.028 1.00 84.69 104 HIS A N 1
ATOM 782 C CA . HIS A 1 104 ? 4.196 0.771 -3.825 1.00 84.69 104 HIS A CA 1
ATOM 783 C C . HIS A 1 104 ? 2.850 0.130 -4.167 1.00 84.69 104 HIS A C 1
ATOM 785 O O . HIS A 1 104 ? 1.908 0.167 -3.384 1.00 84.69 104 HIS A O 1
ATOM 791 N N . THR A 1 105 ? 2.781 -0.526 -5.326 1.00 89.12 105 THR A N 1
ATOM 792 C CA . THR A 1 105 ? 1.559 -1.187 -5.789 1.00 89.12 105 THR A CA 1
ATOM 793 C C . THR A 1 105 ? 1.186 -2.339 -4.861 1.00 89.12 105 THR A C 1
ATOM 795 O O . THR A 1 105 ? 0.048 -2.402 -4.405 1.00 89.12 105 THR A O 1
ATOM 798 N N . THR A 1 106 ? 2.141 -3.207 -4.513 1.00 91.12 106 THR A N 1
ATOM 799 C CA . THR A 1 106 ? 1.901 -4.331 -3.601 1.00 91.12 106 THR A CA 1
ATOM 800 C C . THR A 1 106 ? 1.357 -3.859 -2.250 1.00 91.12 106 THR A C 1
ATOM 802 O O . THR A 1 106 ? 0.329 -4.363 -1.800 1.00 91.12 106 THR A O 1
ATOM 805 N N . ALA A 1 107 ? 1.995 -2.862 -1.628 1.00 92.00 107 ALA A N 1
ATOM 806 C CA . ALA A 1 107 ? 1.566 -2.322 -0.340 1.00 92.00 107 ALA A CA 1
ATOM 807 C C . ALA A 1 107 ? 0.171 -1.677 -0.414 1.00 92.00 107 ALA A C 1
ATOM 809 O O . ALA A 1 107 ? -0.686 -1.967 0.423 1.00 92.00 107 ALA A O 1
ATOM 810 N N . SER A 1 108 ? -0.093 -0.855 -1.438 1.00 93.25 108 SER A N 1
ATOM 811 C CA . SER A 1 108 ? -1.400 -0.211 -1.615 1.00 93.25 108 SER A CA 1
ATOM 812 C C . SER A 1 108 ? -2.530 -1.221 -1.821 1.00 93.25 108 SER A C 1
ATOM 814 O O . SER A 1 108 ? -3.588 -1.071 -1.214 1.00 93.25 108 SER A O 1
ATOM 816 N N . PHE A 1 109 ? -2.321 -2.273 -2.621 1.00 97.06 109 PHE A N 1
ATOM 817 C CA . PHE A 1 109 ? -3.331 -3.319 -2.819 1.00 97.06 109 PHE A CA 1
ATOM 818 C C . PHE A 1 109 ? -3.531 -4.192 -1.572 1.00 97.06 109 PHE A C 1
ATOM 820 O O . PHE A 1 109 ? -4.666 -4.573 -1.280 1.00 97.06 109 PHE A O 1
ATOM 827 N N . ALA A 1 110 ? -2.471 -4.470 -0.807 1.00 95.81 110 ALA A N 1
ATOM 828 C CA . ALA A 1 110 ? -2.574 -5.202 0.455 1.00 95.81 110 ALA A CA 1
ATOM 829 C C . ALA A 1 110 ? -3.430 -4.442 1.484 1.00 95.81 110 ALA A C 1
ATOM 831 O O . ALA A 1 110 ? -4.345 -5.016 2.077 1.00 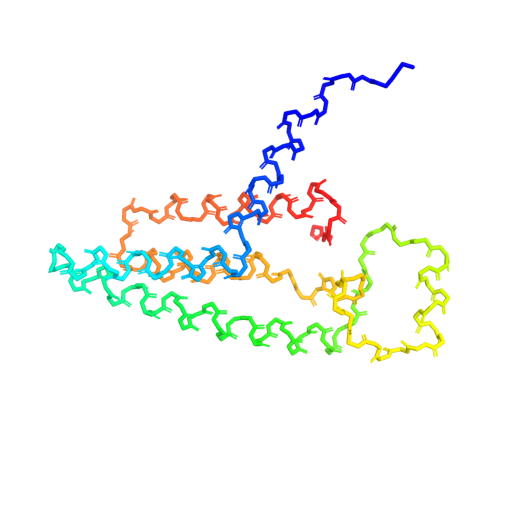95.81 110 ALA A O 1
ATOM 832 N N . ILE A 1 111 ? -3.189 -3.136 1.648 1.00 96.69 111 ILE A N 1
ATOM 833 C CA . ILE A 1 111 ? -3.991 -2.275 2.530 1.00 96.69 111 ILE A CA 1
ATOM 834 C C . ILE A 1 111 ? -5.427 -2.149 2.007 1.00 96.69 111 ILE A C 1
ATOM 836 O O . ILE A 1 111 ? -6.372 -2.292 2.782 1.00 96.69 111 ILE A O 1
ATOM 840 N N . ALA A 1 112 ? -5.612 -1.942 0.698 1.00 96.81 112 ALA A N 1
ATOM 841 C CA . ALA A 1 112 ? -6.941 -1.849 0.095 1.00 96.81 112 ALA A CA 1
ATOM 842 C C . ALA A 1 112 ? -7.778 -3.111 0.344 1.00 96.81 112 ALA A C 1
ATOM 844 O O . ALA A 1 112 ? -8.957 -3.006 0.685 1.00 96.81 112 ALA A O 1
ATOM 845 N N . TYR A 1 113 ? -7.167 -4.297 0.248 1.00 97.69 113 TYR A N 1
ATOM 846 C CA . TYR A 1 113 ? -7.831 -5.554 0.581 1.00 97.69 113 TYR A CA 1
ATOM 847 C C . TYR A 1 113 ? -8.300 -5.573 2.039 1.00 97.69 113 TYR A C 1
ATOM 849 O O . TYR A 1 113 ? -9.486 -5.786 2.285 1.00 97.69 113 TYR A O 1
ATOM 857 N N . VAL A 1 114 ? -7.420 -5.285 3.002 1.00 97.44 114 VAL A N 1
ATOM 858 C CA . VAL A 1 114 ? -7.789 -5.276 4.429 1.00 97.44 114 VAL A CA 1
ATOM 859 C C . VAL A 1 114 ? -8.926 -4.289 4.703 1.00 97.44 114 VAL A C 1
ATOM 861 O O . VAL A 1 114 ? -9.936 -4.666 5.296 1.00 97.44 114 VAL A O 1
ATOM 864 N N . LEU A 1 115 ? -8.808 -3.049 4.223 1.00 96.56 115 LEU A N 1
ATOM 865 C CA . LEU A 1 115 ? -9.835 -2.028 4.431 1.00 96.56 115 LEU A CA 1
ATOM 866 C C . LEU A 1 115 ? -11.164 -2.392 3.757 1.00 96.56 115 LEU A C 1
ATOM 868 O O . LEU A 1 115 ? -12.220 -2.137 4.331 1.00 96.56 115 LEU A O 1
ATOM 872 N N . SER A 1 116 ? -11.139 -3.044 2.590 1.00 97.19 116 SER A N 1
ATOM 873 C CA . SER A 1 116 ? -12.356 -3.501 1.904 1.00 97.19 116 SER A CA 1
ATOM 874 C C . SER A 1 116 ? -13.115 -4.580 2.679 1.00 97.19 116 SER A C 1
ATOM 876 O O . SER A 1 116 ? -14.342 -4.630 2.619 1.00 97.19 116 SER A O 1
ATOM 878 N N . ARG A 1 117 ? -12.407 -5.425 3.440 1.00 97.56 117 ARG A N 1
ATOM 879 C CA . ARG A 1 117 ? -13.033 -6.444 4.294 1.00 97.56 117 ARG A CA 1
ATOM 880 C C . ARG A 1 117 ? -13.752 -5.821 5.483 1.00 97.56 117 ARG A C 1
ATOM 882 O O . ARG A 1 117 ? -14.788 -6.334 5.893 1.00 97.56 117 ARG A O 1
ATOM 889 N N . SER A 1 118 ? -13.219 -4.722 6.002 1.00 96.00 118 SER A N 1
ATOM 890 C CA . SER A 1 118 ? -13.782 -4.018 7.154 1.00 96.00 118 SER A CA 1
ATOM 891 C C . SER A 1 118 ? -14.855 -2.998 6.782 1.00 96.00 118 SER A C 1
ATOM 893 O O . SER A 1 118 ? -15.794 -2.794 7.546 1.00 96.00 118 SER A O 1
ATOM 895 N N . PHE A 1 119 ? -14.742 -2.385 5.602 1.00 96.00 119 PHE A N 1
ATOM 896 C CA . PHE A 1 119 ? -15.679 -1.390 5.080 1.00 96.00 119 PHE A CA 1
ATOM 897 C C . PHE A 1 119 ? -16.076 -1.738 3.633 1.00 96.00 119 PHE A C 1
ATOM 899 O O . PHE A 1 119 ? -15.625 -1.077 2.692 1.00 96.00 119 PHE A O 1
ATOM 906 N N . PRO A 1 120 ? -16.927 -2.763 3.419 1.00 95.56 120 PRO A N 1
ATOM 907 C CA . PRO A 1 120 ? -17.255 -3.254 2.077 1.00 95.56 120 PRO A CA 1
ATOM 908 C C . PRO A 1 120 ? -17.853 -2.189 1.156 1.00 95.56 120 PRO A C 1
ATOM 910 O O . PRO A 1 120 ? -17.565 -2.172 -0.038 1.00 95.56 120 PRO A O 1
ATOM 913 N N . TRP A 1 121 ? -18.625 -1.249 1.710 1.00 95.56 121 TRP A N 1
ATOM 914 C CA . TRP A 1 121 ? -19.221 -0.150 0.945 1.00 95.56 121 TRP A CA 1
ATOM 915 C C . TRP A 1 121 ? -18.186 0.848 0.394 1.00 95.56 121 TRP A C 1
ATOM 917 O O . TRP A 1 121 ? -18.479 1.553 -0.566 1.00 95.56 121 TRP A O 1
ATOM 927 N N . LEU A 1 122 ? -16.971 0.894 0.958 1.00 95.88 122 LEU A N 1
ATOM 928 C CA . LEU A 1 122 ? -15.848 1.705 0.465 1.00 95.88 122 LEU A CA 1
ATOM 929 C C . LEU A 1 122 ? -14.869 0.903 -0.403 1.00 95.88 122 LEU A C 1
ATOM 931 O O . LEU A 1 122 ? -13.892 1.464 -0.894 1.00 95.88 122 LEU A O 1
ATOM 935 N N . SER A 1 123 ? -15.116 -0.392 -0.625 1.00 95.31 123 SER A N 1
ATOM 936 C CA . SER A 1 123 ? -14.210 -1.256 -1.387 1.00 95.31 123 SER A CA 1
ATOM 937 C C . SER A 1 123 ? -13.826 -0.690 -2.763 1.00 95.31 123 SER A C 1
ATOM 939 O O . SER A 1 123 ? -12.623 -0.652 -3.045 1.00 95.31 123 SER A O 1
ATOM 941 N N . PRO A 1 124 ? -14.763 -0.178 -3.595 1.00 97.06 124 PRO A N 1
ATOM 942 C CA . PRO A 1 124 ? -14.399 0.395 -4.889 1.00 97.06 124 PRO A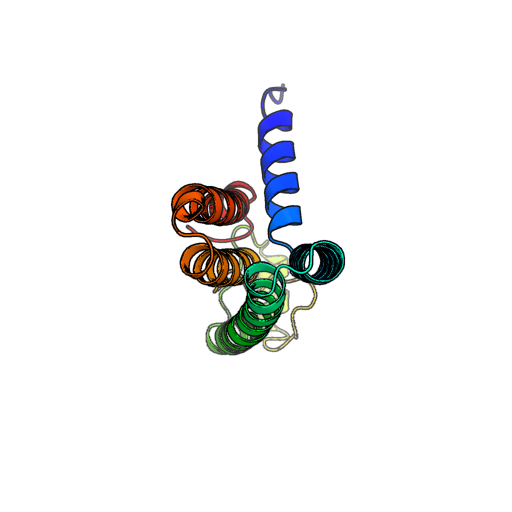 CA 1
ATOM 943 C C . PRO A 1 124 ? -13.412 1.557 -4.756 1.00 97.06 124 PRO A C 1
ATOM 945 O O . PRO A 1 124 ? -12.451 1.635 -5.516 1.00 97.06 124 PRO A O 1
ATOM 948 N N . LEU A 1 125 ? -13.597 2.419 -3.752 1.00 96.69 125 LEU A N 1
ATOM 949 C CA . LEU A 1 125 ? -12.723 3.565 -3.508 1.00 96.69 125 LEU A CA 1
ATOM 950 C C . LEU A 1 125 ? -11.290 3.119 -3.191 1.00 96.69 125 LEU A C 1
ATOM 952 O O . LEU A 1 125 ? -10.343 3.638 -3.780 1.00 96.69 125 LEU A O 1
ATOM 956 N N . PHE A 1 126 ? -11.119 2.137 -2.302 1.00 96.44 126 PHE A N 1
ATOM 957 C CA . PHE A 1 126 ? -9.787 1.655 -1.923 1.00 96.44 126 PHE A CA 1
ATOM 958 C C . PHE A 1 126 ? -9.033 1.044 -3.107 1.00 96.44 126 PHE A C 1
ATOM 960 O O . PHE A 1 126 ? -7.847 1.321 -3.295 1.00 96.44 126 PHE A O 1
ATOM 967 N N . TYR A 1 127 ? -9.721 0.258 -3.937 1.00 97.25 127 TYR A N 1
ATOM 968 C CA . TYR A 1 127 ? -9.107 -0.339 -5.120 1.00 97.25 127 TYR A CA 1
ATOM 969 C C . TYR A 1 127 ? -8.825 0.678 -6.227 1.00 97.25 127 TYR A C 1
ATOM 971 O O . TYR A 1 127 ? -7.800 0.554 -6.890 1.00 97.25 127 TYR A O 1
ATOM 979 N N . ILE A 1 128 ? -9.660 1.710 -6.396 1.00 97.06 128 ILE A N 1
ATOM 980 C CA . ILE A 1 128 ? -9.386 2.813 -7.332 1.00 97.06 128 ILE A CA 1
ATOM 981 C C . ILE A 1 128 ? -8.109 3.554 -6.929 1.00 97.06 128 ILE A C 1
ATOM 983 O O . ILE A 1 128 ? -7.262 3.814 -7.782 1.00 97.06 128 ILE A O 1
ATOM 987 N N . ILE A 1 129 ? -7.928 3.848 -5.638 1.00 93.88 129 ILE A N 1
ATOM 988 C CA . ILE A 1 129 ? -6.706 4.496 -5.141 1.00 93.88 129 ILE A CA 1
ATOM 989 C C . ILE A 1 129 ? -5.490 3.598 -5.398 1.00 93.88 129 ILE A C 1
ATOM 991 O O . ILE A 1 129 ? -4.504 4.058 -5.971 1.00 93.88 129 ILE A O 1
ATOM 995 N N . ALA A 1 130 ? -5.566 2.308 -5.051 1.00 94.00 130 ALA A N 1
ATOM 996 C CA . ALA A 1 130 ? -4.469 1.364 -5.270 1.00 94.00 130 ALA A CA 1
ATOM 997 C C . ALA A 1 130 ? -4.122 1.189 -6.763 1.00 94.00 130 ALA A C 1
ATOM 999 O O . ALA A 1 130 ? -2.945 1.151 -7.134 1.00 94.00 130 ALA A O 1
ATOM 1000 N N . ALA A 1 131 ? -5.132 1.149 -7.634 1.00 93.88 131 ALA A N 1
ATOM 1001 C CA . ALA A 1 131 ? -4.946 1.124 -9.080 1.00 93.88 131 ALA A CA 1
ATOM 1002 C C . ALA A 1 131 ? -4.301 2.422 -9.590 1.00 93.88 131 ALA A C 1
ATOM 1004 O O . ALA A 1 131 ? -3.385 2.358 -10.406 1.00 93.88 131 ALA A O 1
ATOM 1005 N N . GLY A 1 132 ? -4.706 3.585 -9.068 1.00 90.44 132 GLY A N 1
ATOM 1006 C CA . GLY A 1 132 ? -4.090 4.879 -9.373 1.00 90.44 132 GLY A CA 1
ATOM 1007 C C . GLY A 1 132 ? -2.611 4.939 -8.983 1.00 90.44 132 GLY A C 1
ATOM 1008 O O . GLY A 1 132 ? -1.783 5.402 -9.770 1.00 90.44 132 GLY A O 1
ATOM 1009 N N . VAL A 1 133 ? -2.249 4.385 -7.819 1.00 88.69 133 VAL A N 1
ATOM 1010 C CA . VAL A 1 133 ? -0.844 4.208 -7.419 1.00 88.69 133 VAL A CA 1
ATOM 1011 C C . VAL A 1 133 ? -0.115 3.359 -8.462 1.00 88.69 133 VAL A C 1
ATOM 1013 O O . VAL A 1 133 ? 0.906 3.796 -8.988 1.00 88.69 133 VAL A O 1
ATOM 1016 N N . GLY A 1 134 ? -0.646 2.183 -8.815 1.00 82.75 134 GLY A N 1
ATOM 1017 C CA . GLY A 1 134 ? -0.063 1.302 -9.836 1.00 82.75 134 GLY A CA 1
ATOM 1018 C C . GLY A 1 134 ? 0.135 1.987 -11.188 1.00 82.75 134 GLY A C 1
ATOM 1019 O O . GLY A 1 134 ? 1.237 1.964 -11.734 1.00 82.75 134 GLY A O 1
ATOM 1020 N N . PHE A 1 135 ? -0.894 2.679 -11.675 1.00 85.62 135 PHE A N 1
ATOM 1021 C CA . PHE A 1 135 ? -0.837 3.454 -12.909 1.00 85.62 135 PHE A CA 1
ATOM 1022 C C . PHE A 1 135 ? 0.266 4.515 -12.863 1.00 85.62 135 PHE A C 1
ATOM 1024 O O . PHE A 1 135 ? 1.047 4.623 -13.805 1.00 85.62 135 PHE A O 1
ATOM 1031 N N . SER A 1 136 ? 0.398 5.246 -11.751 1.00 79.38 136 SER A N 1
ATOM 1032 C CA . SER A 1 136 ? 1.437 6.273 -11.618 1.00 79.38 136 SER A CA 1
ATOM 1033 C C . SER A 1 136 ? 2.855 5.703 -11.742 1.00 79.38 136 SER A C 1
ATOM 1035 O O . SER A 1 136 ? 3.728 6.340 -12.332 1.00 79.38 136 SER A O 1
ATOM 1037 N N . ARG A 1 137 ? 3.084 4.471 -11.260 1.00 81.88 137 ARG A N 1
ATOM 1038 C CA . ARG A 1 137 ? 4.379 3.782 -11.366 1.00 81.88 137 ARG A CA 1
ATOM 1039 C C . ARG A 1 137 ? 4.741 3.427 -12.806 1.00 81.88 137 ARG A C 1
ATOM 1041 O O . ARG A 1 137 ? 5.917 3.513 -13.159 1.00 81.88 137 ARG A O 1
ATOM 1048 N N . VAL A 1 138 ? 3.751 3.056 -13.616 1.00 79.69 138 VAL A N 1
ATOM 1049 C CA . VAL A 1 138 ? 3.932 2.790 -15.052 1.00 79.69 138 VAL A CA 1
ATOM 1050 C C . VAL A 1 138 ? 4.106 4.102 -15.818 1.00 79.69 138 VAL A C 1
ATOM 1052 O O . VAL A 1 138 ? 5.042 4.234 -16.601 1.00 79.69 138 VAL A O 1
ATOM 1055 N N . TYR A 1 139 ? 3.266 5.104 -15.540 1.00 75.19 139 TYR A N 1
ATOM 1056 C CA . TYR A 1 139 ? 3.287 6.405 -16.217 1.00 75.19 139 TYR A CA 1
ATOM 1057 C C . TYR A 1 139 ? 4.610 7.161 -16.022 1.00 75.19 139 TYR A C 1
ATOM 1059 O O . TYR A 1 139 ? 5.136 7.747 -16.963 1.00 75.19 139 TYR A O 1
ATOM 1067 N N . LEU A 1 140 ? 5.190 7.104 -14.818 1.00 73.88 140 LEU A N 1
ATOM 1068 C CA . LEU A 1 140 ? 6.497 7.701 -14.519 1.00 73.88 140 LEU A CA 1
ATOM 1069 C C . LEU A 1 140 ? 7.685 6.861 -15.028 1.00 73.88 140 LEU A C 1
ATOM 1071 O O . LEU A 1 140 ? 8.833 7.214 -14.771 1.00 73.88 140 LEU A O 1
ATOM 1075 N N . GLY A 1 141 ? 7.434 5.733 -15.704 1.00 68.88 141 GLY A N 1
ATOM 1076 C CA . GLY A 1 141 ? 8.473 4.838 -16.219 1.00 68.88 141 GLY A CA 1
ATOM 1077 C C . GLY A 1 141 ? 9.248 4.082 -15.134 1.00 68.88 141 GLY A C 1
ATOM 1078 O O . GLY A 1 141 ? 10.299 3.512 -15.411 1.00 68.88 141 GLY A O 1
ATOM 1079 N N . ALA A 1 142 ? 8.755 4.062 -13.891 1.00 65.19 142 ALA A N 1
ATOM 1080 C CA . ALA A 1 142 ? 9.446 3.415 -12.778 1.00 65.19 142 ALA A CA 1
ATOM 1081 C C . ALA A 1 142 ? 9.303 1.883 -12.798 1.00 65.19 142 ALA A C 1
ATOM 1083 O O . ALA A 1 142 ? 10.165 1.175 -12.273 1.00 65.19 142 ALA A O 1
ATOM 1084 N N . HIS A 1 143 ? 8.214 1.378 -13.380 1.00 75.19 143 HIS A N 1
ATOM 1085 C CA . HIS A 1 143 ? 7.905 -0.044 -13.505 1.00 75.19 143 HIS A CA 1
ATOM 1086 C C . HIS A 1 143 ? 7.318 -0.346 -14.889 1.00 75.19 143 HIS A C 1
ATOM 1088 O O . HIS A 1 143 ? 6.698 0.516 -15.508 1.00 75.19 143 HIS A O 1
ATOM 1094 N N . TYR A 1 144 ? 7.517 -1.574 -15.367 1.00 72.50 144 TYR A N 1
ATOM 1095 C CA . TYR A 1 144 ? 6.818 -2.071 -16.555 1.00 72.50 144 TYR A CA 1
ATOM 1096 C C . TYR A 1 144 ? 5.321 -2.279 -16.251 1.00 72.50 144 TYR A C 1
ATOM 1098 O O . TYR A 1 144 ? 5.002 -2.537 -15.085 1.00 72.50 144 TYR A O 1
ATOM 1106 N N . PRO A 1 145 ? 4.433 -2.167 -17.260 1.00 63.16 145 PRO A N 1
ATOM 1107 C CA . PRO A 1 145 ? 3.041 -2.596 -17.136 1.00 63.16 145 PRO A CA 1
ATOM 1108 C C . PRO A 1 145 ? 2.917 -4.102 -16.871 1.00 63.16 145 PRO A C 1
ATOM 1110 O O . PRO A 1 145 ? 3.836 -4.863 -17.267 1.00 63.16 145 PRO A O 1
#

Foldseek 3Di:
DPDPPPPVVLVLLVVLLCCLDLVNLLVVLVVQLVVCVVVVPPLSNVLSVQLNVLLVVLLVVLVVVLQVPQAAFFPDDPVNVVVCVVPVDPPPPVLRRRAPPDSSLSSLVSSLVSVCVSPVVCSVVSVVSSVSSVVSCVVVSVHPD

Radius of gyration: 17.62 Å; chains: 1; bounding box: 50×38×49 Å

Sequence (145 aa):
MKNYQGTNLIDIAQFLTIIGDGITLAIACALLFIIGIIYKNETLKNSSVYSLGAMLVSGLITHTLKIAISRTRPGLSATDILLLLENPMILDFNGKFNSFPSGHTTASFAIAYVLSRSFPWLSPLFYIIAAGVGFSRVYLGAHYP